Protein AF-A0A2M9P915-F1 (afdb_monomer_lite)

Secondary structure (DSSP, 8-state):
-PPPHHHHHHHHHHHHT----SEEEEEEESSS-EEEEEEE-TTS-EE-TTS--BTTEEEEE--S-EEP-TTSSPPPEE-BTTBSS--SS-EEEEEE-TT-SPSEEEEEEEEEEE-BTTBTT--EEEEEEEEETTEEEEEEEEE-TT-EEEEEEEEE-

Sequence (157 aa):
VEPDPQTDLDRAREQAGGQTGDVTVTLLWNGFSDLDLTVVCPDGSRLVAWEPPRCGGEIDDDANRCTSRSGGTGAQACNAYGGTQPLANPVENAFFVNDGAQRGAYKVQVRHYAGARRDPAAAVPFALQVRQGGESRVQRGSLANGETVTVTEFTIE

Foldseek 3Di:
DPDDPVVVQVVQCVLLVHDAALKKKKKKWFDLFFKWKWKQAQVRDIAGQVDPDDQQKHWPDGFNPWDDPPPDPDDIAIDDRVGGGHDRIGMIMMYGYDLSGHFFKMWMKMFRAFADPVCGFDKIKMKMWMDHPNDIDIFIDIDTHGDMDGGDMDGDD

pLDDT: mean 89.57, std 12.71, range [39.84, 98.75]

Structure (mmCIF, N/CA/C/O backbone):
data_AF-A0A2M9P915-F1
#
_entry.id   AF-A0A2M9P915-F1
#
loop_
_atom_site.group_PDB
_atom_site.id
_atom_site.type_symbol
_atom_site.label_atom_id
_atom_site.label_alt_id
_atom_site.label_comp_id
_atom_site.label_asym_id
_atom_site.label_entity_id
_atom_site.label_seq_id
_atom_site.pdbx_PDB_ins_code
_atom_site.Cartn_x
_atom_site.Cartn_y
_atom_site.Cartn_z
_atom_site.occupancy
_atom_site.B_iso_or_equiv
_atom_site.auth_seq_id
_atom_site.auth_comp_id
_atom_site.auth_asym_id
_atom_site.auth_atom_id
_atom_site.pdbx_PDB_model_num
ATOM 1 N N . VAL A 1 1 ? 20.463 -15.754 12.709 1.00 44.19 1 VAL A N 1
ATOM 2 C CA . VAL A 1 1 ? 19.071 -15.386 13.035 1.00 44.19 1 VAL A CA 1
ATOM 3 C C . VAL A 1 1 ? 18.561 -14.661 11.815 1.00 44.19 1 VAL A C 1
ATOM 5 O O . VAL A 1 1 ? 19.174 -13.663 11.452 1.00 44.19 1 VAL A O 1
ATOM 8 N N . GLU A 1 2 ? 17.595 -15.232 11.099 1.00 47.28 2 GLU A N 1
ATOM 9 C CA . GLU A 1 2 ? 16.931 -14.478 10.031 1.00 47.28 2 GLU A CA 1
ATOM 10 C C . GLU A 1 2 ? 16.240 -13.269 10.678 1.00 47.28 2 GLU A C 1
ATOM 12 O O . GLU A 1 2 ? 15.718 -13.420 11.788 1.00 47.28 2 GLU A O 1
ATOM 17 N N . PRO A 1 3 ? 16.324 -12.068 10.084 1.00 51.78 3 PRO A N 1
ATOM 18 C CA . PRO A 1 3 ? 15.681 -10.891 10.654 1.00 51.78 3 PRO A CA 1
ATOM 19 C C . PRO A 1 3 ? 14.178 -11.140 10.811 1.00 51.78 3 PRO A C 1
ATOM 21 O O . PRO A 1 3 ? 13.565 -11.828 9.993 1.00 51.78 3 PRO A O 1
ATOM 24 N N . ASP A 1 4 ? 13.593 -10.612 11.887 1.00 62.75 4 ASP A N 1
ATOM 25 C CA . ASP A 1 4 ? 12.156 -10.717 12.112 1.00 62.75 4 ASP A CA 1
ATOM 26 C C . ASP A 1 4 ? 11.423 -9.932 11.003 1.00 62.75 4 ASP A C 1
ATOM 28 O O . ASP A 1 4 ? 11.651 -8.726 10.849 1.00 62.75 4 ASP A O 1
ATOM 32 N N . PRO A 1 5 ? 10.531 -10.583 10.235 1.00 61.78 5 PRO A N 1
ATOM 33 C CA . PRO A 1 5 ? 9.714 -9.940 9.210 1.00 61.78 5 PRO A CA 1
ATOM 34 C C . PRO A 1 5 ? 9.016 -8.649 9.649 1.00 61.78 5 PRO A C 1
ATOM 36 O O . PRO A 1 5 ? 8.835 -7.748 8.832 1.00 61.78 5 PRO A O 1
ATOM 39 N N . GLN A 1 6 ? 8.608 -8.556 10.920 1.00 65.12 6 GLN A N 1
ATOM 40 C CA . GLN A 1 6 ? 7.970 -7.357 11.464 1.00 65.12 6 GLN A CA 1
ATOM 41 C C . GLN A 1 6 ? 8.956 -6.188 11.547 1.00 65.12 6 GLN A C 1
ATOM 43 O O . GLN A 1 6 ? 8.633 -5.085 11.107 1.00 65.12 6 GLN A O 1
ATOM 48 N N . THR A 1 7 ? 10.180 -6.440 12.024 1.00 71.44 7 THR A N 1
ATOM 49 C CA . THR A 1 7 ? 11.236 -5.415 12.081 1.00 71.44 7 THR A CA 1
ATOM 50 C C . THR A 1 7 ? 11.694 -4.927 10.710 1.00 71.44 7 THR A C 1
ATOM 52 O O . THR A 1 7 ? 12.211 -3.816 10.607 1.00 71.44 7 THR A O 1
ATOM 55 N N . ASP A 1 8 ? 11.514 -5.710 9.647 1.00 84.62 8 ASP A N 1
ATOM 56 C CA . ASP A 1 8 ? 11.836 -5.261 8.290 1.00 84.62 8 ASP A CA 1
ATOM 57 C C . ASP A 1 8 ? 10.763 -4.322 7.728 1.00 84.62 8 ASP A C 1
ATOM 59 O O . ASP A 1 8 ? 11.109 -3.286 7.166 1.00 84.62 8 ASP A O 1
ATOM 63 N N . LEU A 1 9 ? 9.481 -4.624 7.953 1.00 94.31 9 LEU A N 1
ATOM 64 C CA . LEU A 1 9 ? 8.358 -3.766 7.555 1.00 94.31 9 LEU A CA 1
ATOM 65 C C . LEU A 1 9 ? 8.385 -2.406 8.262 1.00 94.31 9 LEU A C 1
ATOM 67 O O . LEU A 1 9 ? 8.300 -1.372 7.602 1.00 94.31 9 LEU A O 1
ATOM 71 N N . ASP A 1 10 ? 8.556 -2.394 9.587 1.00 94.12 10 ASP A N 1
ATOM 72 C CA . ASP A 1 10 ? 8.581 -1.144 10.356 1.00 94.12 10 ASP A CA 1
ATOM 73 C C . ASP A 1 10 ? 9.759 -0.250 9.957 1.00 94.12 10 ASP A C 1
ATOM 75 O O . ASP A 1 10 ? 9.585 0.940 9.699 1.00 94.12 10 ASP A O 1
ATOM 79 N N . ARG A 1 11 ? 10.950 -0.840 9.828 1.00 93.50 11 ARG A N 1
ATOM 80 C CA . ARG A 1 11 ? 12.158 -0.125 9.415 1.00 93.50 11 ARG A CA 1
ATOM 81 C C . ARG A 1 11 ? 12.053 0.410 7.990 1.00 93.50 11 ARG A C 1
ATOM 83 O O . ARG A 1 11 ? 12.505 1.521 7.732 1.00 93.50 11 ARG A O 1
ATOM 90 N N . ALA A 1 12 ? 11.508 -0.378 7.062 1.00 93.81 12 ALA A N 1
ATOM 91 C CA . ALA A 1 12 ? 11.358 0.043 5.674 1.00 93.81 12 ALA A CA 1
ATOM 92 C C . ALA A 1 12 ? 10.373 1.216 5.560 1.00 93.81 12 ALA A C 1
ATOM 94 O O . ALA A 1 12 ? 10.690 2.198 4.893 1.00 93.81 12 ALA A O 1
ATOM 95 N N . ARG A 1 13 ? 9.246 1.174 6.287 1.00 96.62 13 ARG A N 1
ATOM 96 C CA . ARG A 1 13 ? 8.318 2.312 6.398 1.00 96.62 13 ARG A CA 1
ATOM 97 C C . ARG A 1 13 ? 9.004 3.550 6.980 1.00 96.62 13 ARG A C 1
ATOM 99 O O . ARG A 1 13 ? 8.887 4.634 6.427 1.00 96.62 13 ARG A O 1
ATOM 106 N N . GLU A 1 14 ? 9.755 3.406 8.070 1.00 95.38 14 GLU A N 1
ATOM 107 C CA . GLU A 1 14 ? 10.473 4.537 8.678 1.00 95.38 14 GLU A CA 1
ATOM 108 C C . GLU A 1 14 ? 11.503 5.161 7.723 1.00 95.38 14 GLU A C 1
ATOM 110 O O . GLU A 1 14 ? 11.649 6.380 7.685 1.00 95.38 14 GLU A O 1
ATOM 115 N N . GLN A 1 15 ? 12.196 4.345 6.923 1.00 92.62 15 GLN A N 1
ATOM 116 C CA . GLN A 1 15 ? 13.122 4.823 5.889 1.00 92.62 15 GLN A CA 1
ATOM 117 C C . GLN A 1 15 ? 12.407 5.517 4.726 1.00 92.62 15 GLN A C 1
ATOM 119 O O . GLN A 1 15 ? 12.973 6.441 4.141 1.00 92.62 15 GLN A O 1
ATOM 124 N N . ALA A 1 16 ? 11.191 5.073 4.402 1.00 92.75 16 ALA A N 1
ATOM 125 C CA . ALA A 1 16 ? 10.316 5.711 3.425 1.00 92.75 16 ALA A CA 1
ATOM 126 C C . ALA A 1 16 ? 9.793 7.075 3.909 1.00 92.75 16 ALA A C 1
ATOM 128 O O . ALA A 1 16 ? 9.596 7.984 3.107 1.00 92.75 16 ALA A O 1
ATOM 129 N N . GLY A 1 17 ? 9.670 7.242 5.230 1.00 95.06 17 GLY A N 1
ATOM 130 C CA . GLY A 1 17 ? 9.037 8.401 5.858 1.00 95.06 17 GLY A CA 1
ATOM 131 C C . GLY A 1 17 ? 7.550 8.193 6.157 1.00 95.06 17 GLY A C 1
ATOM 132 O O . GLY A 1 17 ? 6.887 9.151 6.552 1.00 95.06 17 GLY A O 1
ATOM 133 N N . GLY A 1 18 ? 7.050 6.963 6.011 1.00 95.94 18 GLY A N 1
ATOM 134 C CA . GLY A 1 18 ? 5.642 6.625 6.176 1.00 95.94 18 GLY A CA 1
ATOM 135 C C . GLY A 1 18 ? 5.133 6.830 7.594 1.00 95.94 18 GLY A C 1
ATOM 136 O O . GLY A 1 18 ? 5.762 6.437 8.586 1.00 95.94 18 GLY A O 1
ATOM 137 N N . GLN A 1 19 ? 3.959 7.441 7.688 1.00 96.25 19 GLN A N 1
ATOM 138 C CA . GLN A 1 19 ? 3.302 7.754 8.942 1.00 96.25 19 GLN A CA 1
ATOM 139 C C . GLN A 1 19 ? 2.654 6.520 9.566 1.00 96.25 19 GLN A C 1
ATOM 141 O O . GLN A 1 19 ? 2.471 5.462 8.959 1.00 96.25 19 GLN A O 1
ATOM 146 N N . THR A 1 20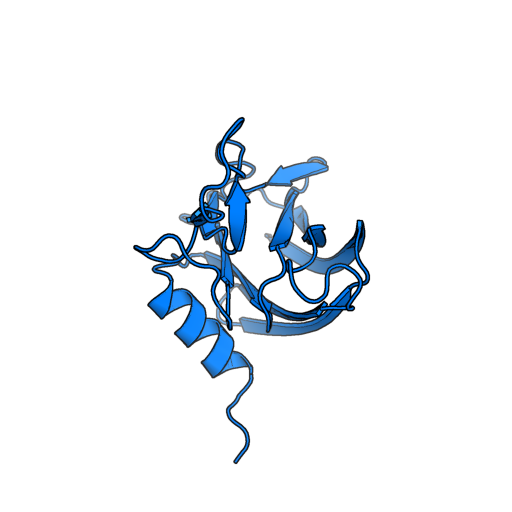 ? 2.305 6.672 10.839 1.00 95.50 20 THR A N 1
ATOM 147 C CA . THR A 1 20 ? 1.591 5.660 11.615 1.00 95.50 20 THR A CA 1
ATOM 148 C C . THR A 1 20 ? 0.386 6.296 12.288 1.00 95.50 20 THR A C 1
ATOM 150 O O . THR A 1 20 ? 0.362 7.503 12.532 1.00 95.50 20 THR A O 1
ATOM 153 N N . GLY A 1 21 ? -0.610 5.475 12.597 1.00 94.12 21 GLY A N 1
ATOM 154 C CA . GLY A 1 21 ? -1.815 5.886 13.308 1.00 94.12 21 GLY A CA 1
ATOM 155 C C . GLY A 1 21 ? -2.455 4.726 14.067 1.00 94.12 21 GLY A C 1
ATOM 156 O O . GLY A 1 21 ? -1.821 3.685 14.265 1.00 94.12 21 GLY A O 1
ATOM 157 N N . ASP A 1 22 ? -3.717 4.899 14.461 1.00 93.38 22 ASP A N 1
ATOM 158 C CA . ASP A 1 22 ? -4.510 3.895 15.187 1.00 93.38 22 ASP A CA 1
ATOM 159 C C . ASP A 1 22 ? -4.610 2.584 14.395 1.00 93.38 22 ASP A C 1
ATOM 161 O O . ASP A 1 22 ? -4.558 1.488 14.965 1.00 93.38 22 ASP A O 1
ATOM 165 N N . VAL A 1 23 ? -4.685 2.720 13.065 1.00 96.06 23 VAL A N 1
ATOM 166 C CA . VAL A 1 23 ? -4.461 1.645 12.100 1.00 96.06 23 VAL A CA 1
ATOM 167 C C . VAL A 1 23 ? -3.361 2.058 11.129 1.00 96.06 23 VAL A C 1
ATOM 169 O O . VAL A 1 23 ? -3.367 3.170 10.604 1.00 96.06 23 VAL A O 1
ATOM 172 N N . THR A 1 24 ? -2.418 1.153 10.876 1.00 97.62 24 THR A N 1
ATOM 173 C CA . THR A 1 24 ? -1.376 1.314 9.849 1.00 97.62 24 THR A CA 1
ATOM 174 C C . THR A 1 24 ? -1.303 0.051 9.001 1.00 97.62 24 THR A C 1
ATOM 176 O O . THR A 1 24 ? -1.279 -1.055 9.544 1.00 97.62 24 THR A O 1
ATOM 179 N N . VAL A 1 25 ? -1.267 0.205 7.681 1.00 98.31 25 VAL A N 1
ATOM 180 C CA . VAL A 1 25 ? -1.122 -0.878 6.708 1.00 98.31 25 VAL A CA 1
ATOM 181 C C . VAL A 1 25 ? 0.139 -0.624 5.897 1.00 98.31 25 VAL A C 1
ATOM 183 O O . VAL A 1 25 ? 0.217 0.365 5.182 1.00 98.31 25 VAL A O 1
ATOM 186 N N . THR A 1 26 ? 1.115 -1.520 5.988 1.00 98.50 26 THR A N 1
ATOM 187 C CA . THR A 1 26 ? 2.400 -1.383 5.293 1.00 98.50 26 THR A CA 1
ATOM 188 C C . THR A 1 26 ? 2.606 -2.576 4.368 1.00 98.50 26 THR A C 1
ATOM 190 O O . THR A 1 26 ? 2.595 -3.725 4.814 1.00 98.50 26 THR A O 1
ATOM 193 N N . LEU A 1 27 ? 2.802 -2.312 3.081 1.00 98.44 27 LEU A N 1
ATOM 194 C CA . LEU A 1 27 ? 3.184 -3.283 2.061 1.00 98.44 27 LEU A CA 1
ATOM 195 C C . LEU A 1 27 ? 4.686 -3.157 1.796 1.00 98.44 27 LEU A C 1
ATOM 197 O O . LEU A 1 27 ? 5.172 -2.059 1.581 1.00 98.44 27 LEU A O 1
ATOM 201 N N . LEU A 1 28 ? 5.409 -4.274 1.772 1.00 97.62 28 LEU A N 1
ATOM 202 C CA . LEU A 1 28 ? 6.826 -4.356 1.413 1.00 97.62 28 LEU A CA 1
ATOM 203 C C . LEU A 1 28 ? 7.020 -5.481 0.402 1.00 97.62 28 LEU A C 1
ATOM 205 O O . LEU A 1 28 ? 6.527 -6.596 0.600 1.00 97.62 28 LEU A O 1
ATOM 209 N N . TRP A 1 29 ? 7.782 -5.228 -0.654 1.00 96.06 29 TRP A N 1
ATOM 210 C CA . TRP A 1 29 ? 8.158 -6.259 -1.615 1.00 96.06 29 TRP A CA 1
ATOM 211 C C . TRP A 1 29 ? 9.617 -6.147 -2.023 1.00 96.06 29 TRP A C 1
ATOM 213 O O . TRP A 1 29 ? 10.293 -5.163 -1.737 1.00 96.06 29 TRP A O 1
ATOM 223 N N . ASN A 1 30 ? 10.097 -7.196 -2.685 1.00 90.25 30 ASN A N 1
ATOM 224 C CA . ASN A 1 30 ? 11.440 -7.233 -3.240 1.00 90.25 30 ASN A CA 1
ATOM 225 C C . ASN A 1 30 ? 11.371 -7.077 -4.757 1.00 90.25 30 ASN A C 1
ATOM 227 O O . ASN A 1 30 ? 10.592 -7.753 -5.432 1.00 90.25 30 ASN A O 1
ATOM 231 N N . GLY A 1 31 ? 12.255 -6.247 -5.298 1.00 88.31 31 GLY A N 1
ATOM 232 C CA . GLY A 1 31 ? 12.388 -6.015 -6.730 1.00 88.31 31 GLY A CA 1
ATOM 233 C C . GLY A 1 31 ? 11.811 -4.681 -7.190 1.00 88.31 31 GLY A C 1
ATOM 234 O O . GLY A 1 31 ? 11.312 -3.878 -6.413 1.00 88.31 31 GLY A O 1
ATOM 235 N N . PHE A 1 32 ? 11.929 -4.446 -8.494 1.00 91.56 32 PHE A N 1
ATOM 236 C CA . PHE A 1 32 ? 11.682 -3.142 -9.119 1.00 91.56 32 PHE A CA 1
ATOM 237 C C . PHE A 1 32 ? 10.313 -3.037 -9.800 1.00 91.56 32 PHE A C 1
ATOM 239 O O . PHE A 1 32 ? 10.107 -2.137 -10.614 1.00 91.56 32 PHE A O 1
ATOM 246 N N . SER A 1 33 ? 9.432 -4.010 -9.560 1.00 93.00 33 SER A N 1
ATOM 247 C CA . SER A 1 33 ? 8.047 -3.943 -10.019 1.00 93.00 33 SER A CA 1
ATOM 248 C C . SER A 1 33 ? 7.269 -2.926 -9.190 1.00 93.00 33 SER A C 1
ATOM 250 O O . SER A 1 33 ? 7.672 -2.583 -8.076 1.00 93.00 33 SER A O 1
ATOM 252 N N . ASP A 1 34 ? 6.163 -2.482 -9.760 1.00 94.94 34 ASP A N 1
ATOM 253 C CA . ASP A 1 34 ? 5.191 -1.559 -9.195 1.00 94.94 34 ASP A CA 1
ATOM 254 C C . ASP A 1 34 ? 4.023 -2.376 -8.620 1.00 94.94 34 ASP A C 1
ATOM 256 O O . ASP A 1 34 ? 3.311 -3.060 -9.376 1.00 94.94 34 ASP A O 1
ATOM 260 N N . LEU A 1 35 ? 3.900 -2.398 -7.290 1.00 97.38 35 LEU A N 1
ATOM 261 C CA . LEU A 1 35 ? 2.779 -3.020 -6.589 1.00 97.38 35 LEU A CA 1
ATOM 262 C C . LEU A 1 35 ? 1.935 -1.927 -5.937 1.00 97.38 35 LEU A C 1
ATOM 264 O O . LEU A 1 35 ? 2.469 -1.175 -5.136 1.00 97.38 35 LEU A O 1
ATOM 268 N N . ASP A 1 36 ? 0.626 -1.939 -6.190 1.00 97.75 36 ASP A N 1
ATOM 269 C CA . ASP A 1 36 ? -0.312 -1.008 -5.561 1.00 97.75 36 ASP A CA 1
ATOM 270 C C . ASP A 1 36 ? -0.960 -1.645 -4.324 1.00 97.75 36 ASP A C 1
ATOM 272 O O . ASP A 1 36 ? -1.475 -2.774 -4.369 1.00 97.75 36 ASP A O 1
ATOM 276 N N . LEU A 1 37 ? -1.062 -0.867 -3.257 1.00 98.56 37 LEU A N 1
ATOM 277 C CA . LEU A 1 37 ? -1.922 -1.069 -2.108 1.00 98.56 37 LEU A CA 1
ATOM 278 C C . LEU A 1 37 ? -3.288 -0.431 -2.381 1.00 98.56 37 LEU A C 1
ATOM 280 O O . LEU A 1 37 ? -3.426 0.707 -2.826 1.00 98.56 37 LEU A O 1
ATOM 284 N N . THR A 1 38 ? -4.355 -1.162 -2.077 1.00 98.62 38 THR A N 1
ATOM 285 C CA . THR A 1 38 ? -5.694 -0.578 -1.972 1.00 98.62 38 THR A CA 1
ATOM 286 C C . THR A 1 38 ? -6.340 -1.006 -0.671 1.00 98.62 38 THR A C 1
ATOM 288 O O . THR A 1 38 ? -6.410 -2.198 -0.372 1.00 98.62 38 THR A O 1
ATOM 291 N N . VAL A 1 39 ? -6.905 -0.049 0.059 1.00 98.50 39 VAL A N 1
ATOM 292 C CA . VAL A 1 39 ? -7.794 -0.340 1.185 1.00 98.50 39 VAL A CA 1
ATOM 293 C C . VAL A 1 39 ? -9.235 -0.075 0.750 1.00 98.50 39 VAL A C 1
ATOM 295 O O . VAL A 1 39 ? -9.602 1.042 0.401 1.00 98.50 39 VAL A O 1
ATOM 298 N N . VAL A 1 40 ? -10.064 -1.116 0.727 1.00 98.62 40 VAL A N 1
ATOM 299 C CA . VAL A 1 40 ? -11.506 -1.002 0.483 1.00 98.62 40 VAL A CA 1
ATOM 300 C C . VAL A 1 40 ? -12.178 -0.638 1.802 1.00 98.62 40 VAL A C 1
ATOM 302 O O . VAL A 1 40 ? -12.094 -1.401 2.766 1.00 98.62 40 VAL A O 1
ATOM 305 N N . CYS A 1 41 ? -12.814 0.529 1.828 1.00 98.06 41 CYS A N 1
ATOM 306 C CA . CYS A 1 41 ? -13.523 1.088 2.971 1.00 98.06 41 CYS A CA 1
ATOM 307 C C . CYS A 1 41 ? -14.835 0.322 3.259 1.00 98.06 41 CYS A C 1
ATOM 309 O O . CYS A 1 41 ? -15.350 -0.369 2.372 1.00 98.06 41 CYS A O 1
ATOM 311 N N . PRO A 1 42 ? -15.445 0.492 4.450 1.00 98.00 42 PRO A N 1
ATOM 312 C CA . PRO A 1 42 ? -16.690 -0.193 4.804 1.00 98.00 42 PRO A CA 1
ATOM 313 C C . PRO A 1 42 ? -17.887 0.155 3.909 1.00 98.00 42 PRO A C 1
ATOM 315 O O . PRO A 1 42 ? -18.798 -0.656 3.755 1.00 98.00 42 PRO A O 1
ATOM 318 N N . ASP A 1 43 ? -17.892 1.342 3.296 1.00 97.31 43 ASP A N 1
ATOM 319 C CA . ASP A 1 43 ? -18.910 1.762 2.322 1.00 97.31 43 ASP A CA 1
ATOM 320 C C . ASP A 1 43 ? -18.652 1.245 0.890 1.00 97.31 43 ASP A C 1
ATOM 322 O O . ASP A 1 43 ? -19.438 1.514 -0.019 1.00 97.31 43 ASP A O 1
ATOM 326 N N . GLY A 1 44 ? -17.563 0.499 0.677 1.00 97.56 44 GLY A N 1
ATOM 327 C CA . GLY A 1 44 ? -17.139 -0.022 -0.622 1.00 97.56 44 GLY A CA 1
ATOM 328 C C . GLY A 1 44 ? -16.291 0.942 -1.456 1.00 97.56 44 GLY A C 1
ATOM 329 O O . GLY A 1 44 ? -15.813 0.547 -2.524 1.00 97.56 44 GLY A O 1
ATOM 330 N N . SER A 1 45 ? -16.067 2.177 -0.994 1.00 97.69 45 SER A N 1
ATOM 331 C CA . SER A 1 45 ? -15.106 3.088 -1.621 1.00 97.69 45 SER A CA 1
ATOM 332 C C . SER A 1 45 ? -13.669 2.571 -1.466 1.00 97.69 45 SER A C 1
ATOM 334 O O . SER A 1 45 ? -13.391 1.661 -0.682 1.00 97.69 45 SER A O 1
ATOM 336 N N . ARG A 1 46 ? -12.741 3.096 -2.273 1.00 98.00 46 ARG A N 1
ATOM 337 C CA . ARG A 1 46 ? -11.350 2.625 -2.330 1.00 98.00 46 ARG A CA 1
ATOM 338 C C . ARG A 1 46 ? -10.411 3.757 -1.935 1.00 98.00 46 ARG A C 1
ATOM 340 O O . ARG A 1 46 ? -10.439 4.816 -2.553 1.00 98.00 46 ARG A O 1
ATOM 347 N N . LEU A 1 47 ? -9.572 3.507 -0.939 1.00 98.06 47 LEU A N 1
ATOM 348 C CA . LEU A 1 47 ? -8.404 4.314 -0.621 1.00 98.06 47 LEU A CA 1
ATOM 349 C C . LEU A 1 47 ? -7.225 3.821 -1.473 1.00 98.06 47 LEU A C 1
ATOM 351 O O . LEU A 1 47 ? -6.828 2.658 -1.363 1.00 98.06 47 LEU A O 1
ATOM 355 N N . VAL A 1 48 ? -6.719 4.701 -2.338 1.00 97.25 48 VAL A N 1
ATOM 356 C CA . VAL A 1 48 ? -5.626 4.479 -3.304 1.00 97.25 48 VAL A CA 1
ATOM 357 C C . VAL A 1 48 ? -4.724 5.718 -3.348 1.00 97.25 48 VAL A C 1
ATOM 359 O O . VAL A 1 48 ? -5.209 6.823 -3.115 1.00 97.25 48 VAL A O 1
ATOM 362 N N . ALA A 1 49 ? -3.440 5.556 -3.679 1.00 94.25 49 ALA A N 1
ATOM 363 C CA . ALA A 1 49 ? -2.429 6.621 -3.587 1.00 94.25 49 ALA A CA 1
ATOM 364 C C . ALA A 1 49 ? -2.687 7.852 -4.481 1.00 94.25 49 ALA A C 1
ATOM 366 O O . ALA A 1 49 ? -2.299 8.971 -4.156 1.00 94.25 49 ALA A O 1
ATOM 367 N N . TRP A 1 50 ? -3.333 7.665 -5.635 1.00 89.94 50 TRP A N 1
ATOM 368 C CA . TRP A 1 50 ? -3.564 8.737 -6.616 1.00 89.94 50 TRP A CA 1
ATOM 369 C C . TRP A 1 50 ? -4.883 9.500 -6.417 1.00 89.94 50 TRP A C 1
ATOM 371 O O . TRP A 1 50 ? -5.207 10.374 -7.226 1.00 89.94 50 TRP A O 1
ATOM 381 N N . GLU A 1 51 ? -5.657 9.177 -5.379 1.00 95.19 51 GLU A N 1
ATOM 382 C CA . GLU A 1 51 ? -6.884 9.889 -5.013 1.00 95.19 51 GLU A CA 1
ATOM 383 C C . GLU A 1 51 ? -6.743 10.590 -3.652 1.00 95.19 51 GLU A C 1
ATOM 385 O O . GLU A 1 51 ? -5.923 10.187 -2.832 1.00 95.19 51 GLU A O 1
ATOM 390 N N . PRO A 1 52 ? -7.543 11.640 -3.372 1.00 95.62 52 PRO A N 1
ATOM 391 C CA . PRO A 1 52 ? -7.566 12.253 -2.046 1.00 95.62 52 PRO A CA 1
ATOM 392 C C . PRO A 1 52 ? -7.969 11.252 -0.948 1.00 95.62 52 PRO A C 1
ATOM 394 O O . PRO A 1 52 ? -8.711 10.314 -1.255 1.00 95.62 52 PRO A O 1
ATOM 397 N N . PRO A 1 53 ? -7.614 11.514 0.328 1.00 95.69 53 PRO A N 1
ATOM 398 C CA . PRO A 1 53 ? -7.984 10.682 1.474 1.00 95.69 53 PRO A CA 1
ATOM 399 C C . PRO A 1 53 ? -9.456 10.236 1.497 1.00 95.69 53 PRO A C 1
ATOM 401 O O . PRO A 1 53 ? -10.372 10.941 1.037 1.00 95.69 53 PRO A O 1
ATOM 404 N N . ARG A 1 54 ? -9.693 9.042 2.048 1.00 95.62 54 ARG A N 1
ATOM 405 C CA . ARG A 1 54 ? -11.002 8.366 2.099 1.00 95.62 54 ARG A CA 1
ATOM 406 C C . ARG A 1 54 ? -11.163 7.610 3.405 1.00 95.62 54 ARG A C 1
ATOM 408 O O . ARG A 1 54 ? -10.185 7.138 3.964 1.00 95.62 54 ARG A O 1
ATOM 415 N N . CYS A 1 55 ? -12.406 7.498 3.877 1.00 95.38 55 CYS A N 1
ATOM 416 C CA . CYS A 1 55 ? -12.782 6.736 5.075 1.00 95.38 55 CYS A CA 1
ATOM 417 C C . CYS A 1 55 ? -11.870 6.952 6.304 1.00 95.38 55 CYS A C 1
ATOM 419 O O . CYS A 1 55 ? -11.671 6.031 7.097 1.00 95.38 55 CYS A O 1
ATOM 421 N N . GLY A 1 56 ? -11.337 8.175 6.447 1.00 94.88 56 GLY A N 1
ATOM 422 C CA . GLY A 1 56 ? -10.447 8.591 7.535 1.00 94.88 56 GLY A CA 1
ATOM 423 C C . GLY A 1 56 ? -8.977 8.191 7.387 1.00 94.88 56 GLY A C 1
ATOM 424 O O . GLY A 1 56 ? -8.218 8.389 8.332 1.00 94.88 56 GLY A O 1
ATOM 425 N N . GLY A 1 57 ? -8.584 7.625 6.245 1.00 96.12 57 GLY A N 1
ATOM 426 C CA . GLY A 1 57 ? -7.214 7.213 5.961 1.00 96.12 57 GLY A CA 1
ATOM 427 C C . GLY A 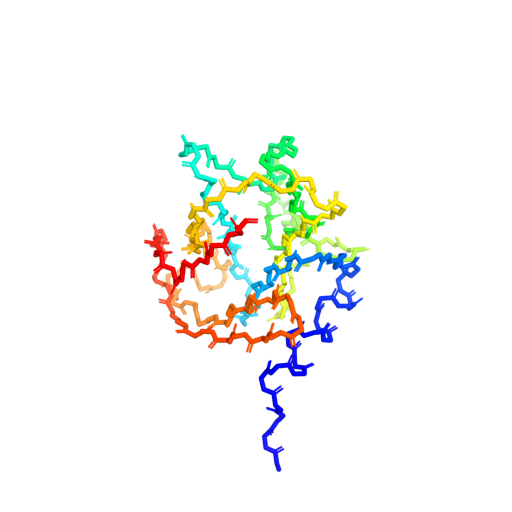1 57 ? -6.626 7.848 4.710 1.00 96.12 57 GLY A C 1
ATOM 428 O O . GLY A 1 57 ? -7.332 8.393 3.854 1.00 96.12 57 GLY A O 1
ATOM 429 N N . GLU A 1 58 ? -5.310 7.735 4.618 1.00 97.06 58 GLU A N 1
ATOM 430 C CA . GLU A 1 58 ? -4.468 8.242 3.539 1.00 97.06 58 GLU A CA 1
ATOM 431 C C . GLU A 1 58 ? -3.410 7.190 3.185 1.00 97.06 58 GLU A C 1
ATOM 433 O O . GLU A 1 58 ? -2.977 6.445 4.065 1.00 97.06 58 GLU A O 1
ATOM 438 N N . ILE A 1 59 ? -3.024 7.117 1.907 1.00 97.38 59 ILE A N 1
ATOM 439 C CA . ILE A 1 59 ? -1.799 6.434 1.474 1.00 97.38 59 ILE A CA 1
ATOM 440 C C . ILE A 1 59 ? -0.740 7.510 1.265 1.00 97.38 59 ILE A C 1
ATOM 442 O O . ILE A 1 59 ? -0.924 8.380 0.414 1.00 97.38 59 ILE A O 1
ATOM 446 N N . ASP A 1 60 ? 0.325 7.473 2.061 1.00 95.25 60 ASP A N 1
ATOM 447 C CA . ASP A 1 60 ? 1.385 8.487 2.071 1.00 95.25 60 ASP A CA 1
ATOM 448 C C . ASP A 1 60 ? 2.695 8.020 1.433 1.00 95.25 60 ASP A C 1
ATOM 450 O O . ASP A 1 60 ? 3.515 8.853 1.049 1.00 95.25 60 ASP A O 1
ATOM 454 N N . ASP A 1 61 ? 2.840 6.711 1.228 1.00 95.25 61 ASP A N 1
ATOM 455 C CA . ASP A 1 61 ? 3.891 6.126 0.408 1.00 95.25 61 ASP A CA 1
ATOM 456 C C . ASP A 1 61 ? 3.287 5.248 -0.688 1.00 95.25 61 ASP A C 1
ATOM 458 O O . ASP A 1 61 ? 2.535 4.314 -0.417 1.00 95.25 61 ASP A O 1
ATOM 462 N N . ASP A 1 62 ? 3.683 5.545 -1.918 1.00 94.12 62 ASP A N 1
ATOM 463 C CA . ASP A 1 62 ? 3.547 4.737 -3.130 1.00 94.12 62 ASP A CA 1
ATOM 464 C C . ASP A 1 62 ? 4.965 4.729 -3.708 1.00 94.12 62 ASP A C 1
ATOM 466 O O . ASP A 1 62 ? 5.585 5.791 -3.844 1.00 94.12 62 ASP A O 1
ATOM 470 N N . ALA A 1 63 ? 5.533 3.553 -3.947 1.00 94.44 63 ALA A N 1
ATOM 471 C CA . ALA A 1 63 ? 6.911 3.407 -4.392 1.00 94.44 63 ALA A CA 1
ATOM 472 C C . ALA A 1 63 ? 6.978 2.570 -5.662 1.00 94.44 63 ALA A C 1
ATOM 474 O O . ALA A 1 63 ? 6.261 1.593 -5.822 1.00 94.44 63 ALA A O 1
ATOM 475 N N . ASN A 1 64 ? 7.930 2.904 -6.535 1.00 93.19 64 ASN A N 1
ATOM 476 C CA . ASN A 1 64 ? 8.110 2.285 -7.851 1.00 93.19 64 ASN A CA 1
ATOM 477 C C . ASN A 1 64 ? 6.993 2.531 -8.875 1.00 93.19 64 ASN A C 1
ATOM 479 O O . ASN A 1 64 ? 7.123 2.047 -10.004 1.00 93.19 64 ASN A O 1
ATOM 483 N N . ARG A 1 65 ? 6.014 3.392 -8.594 1.00 90.75 65 ARG A N 1
ATOM 484 C CA . ARG A 1 65 ? 5.211 4.039 -9.629 1.00 90.75 65 ARG A CA 1
ATOM 485 C C . ARG A 1 65 ? 6.073 4.882 -10.551 1.00 90.75 65 ARG A C 1
ATOM 487 O O . ARG A 1 65 ? 6.503 6.015 -10.300 1.00 90.75 65 ARG A O 1
ATOM 494 N N . CYS A 1 66 ? 6.317 4.292 -11.704 1.00 85.50 66 CYS A N 1
ATOM 495 C CA . CYS A 1 66 ? 7.214 4.824 -12.697 1.00 85.50 66 CYS A CA 1
ATOM 496 C C . CYS A 1 66 ? 6.456 5.487 -13.846 1.00 85.50 66 CYS A C 1
ATOM 498 O O . CYS A 1 66 ? 5.614 4.877 -14.500 1.00 85.50 66 CYS A O 1
ATOM 500 N N . THR A 1 67 ? 6.842 6.713 -14.190 1.00 74.81 67 THR A N 1
ATOM 501 C CA . THR A 1 67 ? 6.386 7.364 -15.419 1.00 74.81 67 THR A CA 1
ATOM 502 C C . THR A 1 67 ? 7.475 7.270 -16.484 1.00 74.81 67 THR A C 1
ATOM 504 O O . THR A 1 67 ? 8.650 7.593 -16.270 1.00 74.81 67 THR A O 1
ATOM 507 N N . SER A 1 68 ? 7.109 6.812 -17.679 1.00 65.00 68 SER A N 1
ATOM 508 C CA . SER A 1 68 ? 7.905 7.104 -18.868 1.00 65.00 68 SER A CA 1
ATOM 509 C C . SER A 1 68 ? 7.738 8.589 -19.181 1.00 65.00 68 SER A C 1
ATOM 511 O O . SER A 1 68 ? 6.604 9.039 -19.338 1.00 65.00 68 SER A O 1
ATOM 513 N N . ARG A 1 69 ? 8.831 9.360 -19.310 1.00 54.25 69 ARG A N 1
ATOM 514 C CA . ARG A 1 69 ? 8.739 10.691 -19.935 1.00 54.25 69 ARG A CA 1
ATOM 515 C C . ARG A 1 69 ? 8.096 10.500 -21.307 1.00 54.25 69 ARG A C 1
ATOM 517 O O . ARG A 1 69 ? 8.696 9.863 -22.172 1.00 54.25 69 ARG A O 1
ATOM 524 N N . SER A 1 70 ? 6.886 11.018 -21.497 1.00 39.84 70 SER A N 1
ATOM 525 C CA . SER A 1 70 ? 6.208 10.980 -22.789 1.00 39.84 70 SER A CA 1
ATOM 526 C C . SER A 1 70 ? 7.129 11.583 -23.855 1.00 39.84 70 SER A C 1
ATOM 528 O O . SER A 1 70 ? 7.451 12.767 -23.797 1.00 39.84 70 SER A O 1
ATOM 530 N N . GLY A 1 71 ? 7.587 10.756 -24.802 1.00 47.41 71 GLY A N 1
ATOM 531 C CA . GLY A 1 71 ? 8.269 11.201 -26.022 1.00 47.41 71 GLY A CA 1
ATOM 532 C C . GLY A 1 71 ? 9.805 11.260 -26.031 1.00 47.41 71 GLY A C 1
ATOM 533 O O . GLY A 1 71 ? 10.345 11.851 -26.961 1.00 47.41 71 GLY A O 1
ATOM 534 N N . GLY A 1 72 ? 10.537 10.667 -25.079 1.00 48.59 72 GLY A N 1
ATOM 535 C CA . GLY A 1 72 ? 12.011 10.699 -25.105 1.00 48.59 72 GLY A CA 1
ATOM 536 C C . GLY A 1 72 ? 12.692 9.378 -24.746 1.00 48.59 72 GLY A C 1
ATOM 537 O O . GLY A 1 72 ? 12.209 8.632 -23.902 1.00 48.59 72 GLY A O 1
ATOM 538 N N . THR A 1 73 ? 13.879 9.138 -25.310 1.00 53.62 73 THR A N 1
ATOM 539 C CA . THR A 1 73 ? 14.824 8.046 -24.972 1.00 53.62 73 THR A CA 1
ATOM 540 C C . THR A 1 73 ? 15.410 8.143 -23.549 1.00 53.62 73 THR A C 1
ATOM 542 O O . THR A 1 73 ? 16.402 7.489 -23.230 1.00 53.62 73 THR A O 1
ATOM 545 N N . GLY A 1 74 ? 14.824 8.979 -22.687 1.00 55.81 74 GLY A N 1
ATOM 546 C CA . GLY A 1 74 ? 15.286 9.232 -21.328 1.00 55.81 74 GLY A CA 1
ATOM 547 C C . GLY A 1 74 ? 14.950 8.094 -20.364 1.00 55.81 74 GLY A C 1
ATOM 548 O O . GLY A 1 74 ? 13.980 7.358 -20.547 1.00 55.81 74 GLY A O 1
ATOM 549 N N . ALA A 1 75 ? 15.759 7.967 -19.311 1.00 62.22 75 ALA A N 1
ATOM 550 C CA . ALA A 1 75 ? 15.533 7.011 -18.232 1.00 62.22 75 ALA A CA 1
ATOM 551 C C . ALA A 1 75 ? 14.138 7.187 -17.599 1.00 62.22 75 ALA A C 1
ATOM 553 O O . ALA A 1 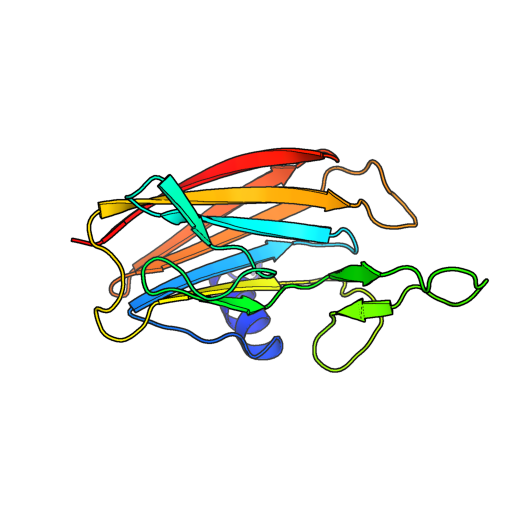75 ? 13.634 8.308 -17.476 1.00 62.22 75 ALA A O 1
ATOM 554 N N . GLN A 1 76 ? 13.531 6.064 -17.203 1.00 71.81 76 GLN A N 1
ATOM 555 C CA . GLN A 1 76 ? 12.299 6.026 -16.413 1.00 71.81 76 GLN A CA 1
ATOM 556 C C . GLN A 1 76 ? 12.495 6.816 -15.120 1.00 71.81 76 GLN A C 1
ATOM 558 O O . GLN A 1 76 ? 13.523 6.638 -14.469 1.00 71.81 76 GLN A O 1
ATOM 563 N N . ALA A 1 77 ? 11.531 7.663 -14.762 1.00 80.31 77 ALA A N 1
ATOM 564 C CA . ALA A 1 77 ? 11.509 8.306 -13.456 1.00 80.31 77 ALA A CA 1
ATOM 565 C C . ALA A 1 77 ? 10.460 7.603 -12.595 1.00 80.31 77 ALA A C 1
ATOM 567 O O . ALA A 1 77 ? 9.302 7.504 -12.999 1.00 80.31 77 ALA A O 1
ATOM 568 N N . CYS A 1 78 ? 10.880 7.108 -11.440 1.00 86.75 78 CYS A N 1
ATOM 569 C CA . CYS A 1 78 ? 10.029 6.434 -10.467 1.00 86.75 78 CYS A CA 1
ATOM 570 C C . CYS A 1 78 ? 9.981 7.251 -9.181 1.00 86.75 78 CYS A C 1
ATOM 572 O O . CYS A 1 78 ? 10.982 7.876 -8.829 1.00 86.75 78 CYS A O 1
ATOM 574 N N . ASN A 1 79 ? 8.849 7.258 -8.485 1.00 85.44 79 ASN A N 1
ATOM 575 C CA . ASN A 1 79 ? 8.829 7.682 -7.087 1.00 85.44 79 ASN A CA 1
ATOM 576 C C . ASN A 1 79 ? 9.679 6.710 -6.251 1.00 85.44 79 ASN A C 1
ATOM 578 O O . ASN A 1 79 ? 9.535 5.489 -6.309 1.00 85.44 79 ASN A O 1
ATOM 582 N N . ALA A 1 80 ? 10.646 7.272 -5.534 1.00 81.44 80 ALA A N 1
ATOM 583 C CA . ALA A 1 80 ? 11.605 6.511 -4.753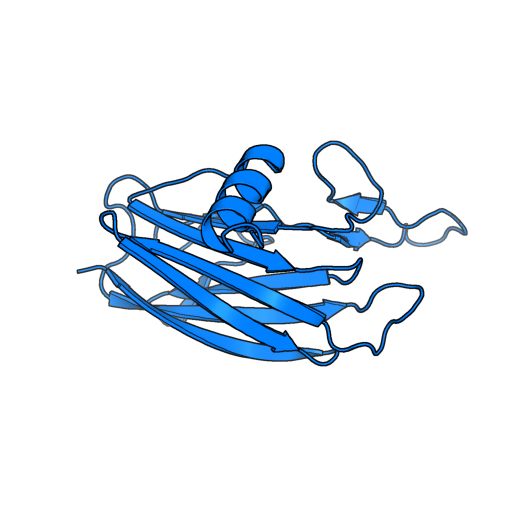 1.00 81.44 80 ALA A CA 1
ATOM 584 C C . ALA A 1 80 ? 12.239 7.425 -3.709 1.00 81.44 80 ALA A C 1
ATOM 586 O O . ALA A 1 80 ? 13.211 8.084 -4.039 1.00 81.44 80 ALA A O 1
ATOM 587 N N . TYR A 1 81 ? 11.667 7.521 -2.507 1.00 83.06 81 TYR A N 1
ATOM 588 C CA . TYR A 1 81 ? 12.146 8.267 -1.321 1.00 83.06 81 TYR A CA 1
ATOM 589 C C . TYR A 1 81 ? 13.289 9.281 -1.578 1.00 83.06 81 TYR A C 1
ATOM 591 O O . TYR A 1 81 ? 14.462 9.018 -1.317 1.00 83.06 81 TYR A O 1
ATOM 599 N N . GLY A 1 82 ? 12.960 10.449 -2.147 1.00 78.19 82 GLY A N 1
ATOM 600 C CA . GLY A 1 82 ? 13.935 11.520 -2.436 1.00 78.19 82 GLY A CA 1
ATOM 601 C C . GLY A 1 82 ? 14.786 11.348 -3.709 1.00 78.19 82 GLY A C 1
ATOM 602 O O . GLY A 1 82 ? 15.722 12.112 -3.942 1.00 78.19 82 GLY A O 1
ATOM 603 N N . GLY A 1 83 ? 14.462 10.372 -4.551 1.00 84.44 83 GLY A N 1
ATOM 604 C CA . GLY A 1 83 ? 15.151 9.985 -5.779 1.00 84.44 83 GLY A CA 1
ATOM 605 C C . GLY A 1 83 ? 14.192 9.665 -6.933 1.00 84.44 83 GLY A C 1
ATOM 606 O O . GLY A 1 83 ? 12.989 9.894 -6.859 1.00 84.44 83 GLY A O 1
ATOM 607 N N . THR A 1 84 ? 14.756 9.186 -8.049 1.00 84.75 84 THR A N 1
ATOM 608 C CA . THR A 1 84 ? 14.014 8.927 -9.306 1.00 84.75 84 THR A CA 1
ATOM 609 C C . THR A 1 84 ? 14.231 7.528 -9.885 1.00 84.75 84 THR A C 1
ATOM 611 O O . THR A 1 84 ? 13.767 7.234 -10.987 1.00 84.75 84 THR A O 1
ATOM 614 N N . GLN A 1 85 ? 14.988 6.680 -9.187 1.00 86.94 85 GLN A N 1
ATOM 615 C CA . GLN A 1 85 ? 15.320 5.320 -9.616 1.00 86.94 85 GLN A CA 1
ATOM 616 C C . GLN A 1 85 ? 14.491 4.316 -8.821 1.00 86.94 85 GLN A C 1
ATOM 618 O O . GLN A 1 85 ? 14.307 4.544 -7.631 1.00 86.94 85 GLN A O 1
ATOM 623 N N . PRO A 1 86 ? 14.028 3.212 -9.429 1.00 87.94 86 PRO A N 1
ATOM 624 C CA . PRO A 1 86 ? 13.223 2.239 -8.709 1.00 87.94 86 PRO A CA 1
ATOM 625 C C . PRO A 1 86 ? 14.023 1.611 -7.560 1.00 87.94 86 PRO A C 1
ATOM 627 O O . PRO A 1 86 ? 15.221 1.335 -7.678 1.00 87.94 86 PRO A O 1
ATOM 630 N N . LEU A 1 87 ? 13.339 1.382 -6.450 1.00 90.12 87 LEU A N 1
ATOM 631 C CA . LEU A 1 87 ? 13.856 0.806 -5.222 1.00 90.12 87 LEU A CA 1
ATOM 632 C C . LEU A 1 87 ? 13.831 -0.719 -5.302 1.00 90.12 87 LEU A C 1
ATOM 634 O O . LEU A 1 87 ? 12.947 -1.306 -5.920 1.00 90.12 87 LEU A O 1
ATOM 638 N N . ALA A 1 88 ? 14.805 -1.360 -4.654 1.00 90.50 88 ALA A N 1
ATOM 639 C CA . ALA A 1 88 ? 14.874 -2.818 -4.554 1.00 90.50 88 ALA A CA 1
ATOM 640 C C . ALA A 1 88 ? 14.033 -3.387 -3.397 1.00 90.50 88 ALA A C 1
ATOM 642 O O . ALA A 1 88 ? 13.667 -4.556 -3.454 1.00 90.50 88 ALA A O 1
ATOM 643 N N . ASN A 1 89 ? 13.754 -2.566 -2.376 1.00 91.88 89 ASN A N 1
ATOM 644 C CA . ASN A 1 89 ? 12.891 -2.889 -1.231 1.00 91.88 89 ASN A CA 1
ATOM 645 C C . ASN A 1 89 ? 11.849 -1.766 -1.043 1.00 91.88 89 ASN A C 1
ATOM 647 O O . ASN A 1 89 ? 11.940 -0.997 -0.085 1.00 91.88 89 ASN A O 1
ATOM 651 N N . PRO A 1 90 ? 10.971 -1.556 -2.032 1.00 95.44 90 PRO A N 1
ATOM 652 C CA . PRO A 1 90 ? 9.917 -0.544 -1.987 1.00 95.44 90 PRO A CA 1
ATOM 653 C C . PRO A 1 90 ? 8.844 -0.855 -0.936 1.00 95.44 90 PRO A C 1
ATOM 655 O O . PRO A 1 90 ? 8.582 -2.015 -0.605 1.00 95.44 90 PRO A O 1
ATOM 658 N N . VAL A 1 91 ? 8.209 0.211 -0.457 1.00 96.75 91 VAL A N 1
ATOM 659 C CA . VAL A 1 91 ? 7.090 0.202 0.484 1.00 96.75 91 VAL A CA 1
ATOM 660 C C . VAL A 1 91 ? 5.940 1.045 -0.050 1.00 96.75 91 VAL A C 1
ATOM 662 O O . VAL A 1 91 ? 6.171 2.148 -0.545 1.00 96.75 91 VAL A O 1
ATOM 665 N N . GLU A 1 92 ? 4.717 0.555 0.152 1.00 97.38 92 GLU A N 1
ATOM 666 C CA . GLU A 1 92 ? 3.526 1.403 0.201 1.00 97.38 92 GLU A CA 1
ATOM 667 C C . GLU A 1 92 ? 2.949 1.417 1.614 1.00 97.38 92 GLU A C 1
ATOM 669 O O . GLU A 1 92 ? 2.968 0.395 2.312 1.00 97.38 92 GLU A O 1
ATOM 674 N N . ASN A 1 93 ? 2.426 2.561 2.045 1.00 98.31 93 ASN A N 1
ATOM 675 C CA . ASN A 1 93 ? 1.923 2.738 3.400 1.00 98.31 93 ASN A CA 1
ATOM 676 C C . ASN A 1 93 ? 0.580 3.466 3.404 1.00 98.31 93 ASN A C 1
ATOM 678 O O . ASN A 1 93 ? 0.419 4.485 2.743 1.00 98.31 93 ASN A O 1
ATOM 682 N N . ALA A 1 94 ? -0.371 2.936 4.173 1.00 98.19 94 ALA A N 1
ATOM 683 C CA . ALA A 1 94 ? -1.622 3.596 4.507 1.00 98.19 94 ALA A CA 1
ATOM 684 C C . ALA A 1 94 ? -1.743 3.755 6.022 1.00 98.19 94 ALA A C 1
ATOM 686 O O . ALA A 1 94 ? -1.415 2.837 6.778 1.00 98.19 94 ALA A O 1
ATOM 687 N N . PHE A 1 95 ? -2.288 4.876 6.479 1.00 97.19 95 PHE A N 1
ATOM 688 C CA . PHE A 1 95 ? -2.471 5.138 7.904 1.00 97.19 95 PHE A CA 1
ATOM 689 C C . PHE A 1 95 ? -3.794 5.863 8.179 1.00 97.19 95 PHE A C 1
ATOM 691 O O . PHE A 1 95 ? -4.350 6.545 7.317 1.00 97.19 95 PHE A O 1
ATOM 698 N N . PHE A 1 96 ? -4.313 5.678 9.393 1.00 95.69 96 PHE A N 1
ATOM 699 C CA . PHE A 1 96 ? -5.576 6.243 9.869 1.00 95.69 96 PHE A CA 1
ATOM 700 C C . PHE A 1 96 ? -5.355 6.856 11.255 1.00 95.69 96 PHE A C 1
ATOM 702 O O . PHE A 1 96 ? -4.889 6.161 12.158 1.00 95.69 96 PHE A O 1
ATOM 709 N N . VAL A 1 97 ? -5.682 8.139 11.440 1.00 89.31 97 VAL A N 1
ATOM 710 C CA . VAL A 1 97 ? -5.432 8.882 12.694 1.00 89.31 97 VAL A CA 1
ATOM 711 C C . VAL A 1 97 ? -6.715 9.422 13.333 1.00 89.31 97 VAL A C 1
ATOM 713 O O . VAL A 1 97 ? -7.674 9.756 12.636 1.00 89.31 97 VAL A O 1
ATOM 716 N N . ASN A 1 98 ? -6.670 9.618 14.657 1.00 71.19 98 ASN A N 1
ATOM 717 C CA . ASN A 1 98 ? -7.605 10.419 15.461 1.00 71.19 98 ASN A CA 1
ATOM 718 C C . ASN A 1 98 ? -9.043 9.888 15.546 1.00 71.19 98 ASN A C 1
ATOM 720 O O . ASN A 1 98 ? -9.973 10.686 15.407 1.00 71.19 98 ASN A O 1
ATOM 724 N N . ASP A 1 99 ? -9.255 8.577 15.710 1.00 74.94 99 ASP A N 1
ATOM 725 C CA . ASP A 1 99 ? -10.606 7.973 15.668 1.00 74.94 99 ASP A CA 1
ATOM 726 C C . ASP A 1 99 ? -11.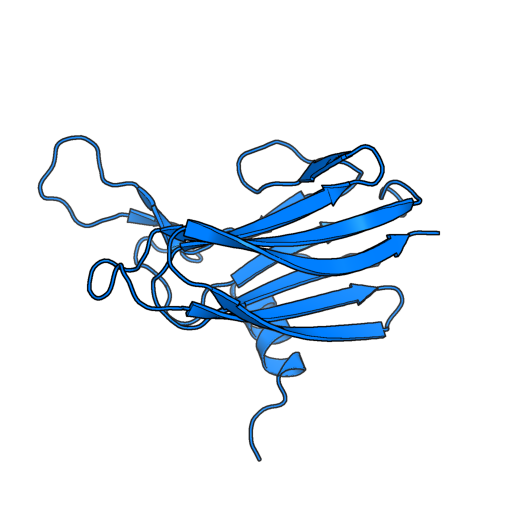416 8.373 14.405 1.00 74.94 99 ASP A C 1
ATOM 728 O O . ASP A 1 99 ? -12.639 8.230 14.349 1.00 74.94 99 ASP A O 1
ATOM 732 N N . GLY A 1 100 ? -10.746 8.910 13.375 1.00 80.62 100 GLY A N 1
ATOM 733 C CA . GLY A 1 100 ? -11.371 9.467 12.175 1.00 80.62 100 GLY A CA 1
ATOM 734 C C . GLY A 1 100 ? -11.719 8.402 11.144 1.00 80.62 100 GLY A C 1
ATOM 735 O O . GLY A 1 100 ? -12.413 8.688 10.165 1.00 80.62 100 GLY A O 1
ATOM 736 N N . ALA A 1 101 ? -11.236 7.178 11.359 1.00 91.38 101 ALA A N 1
ATOM 737 C CA . ALA A 1 101 ? -11.521 6.043 10.511 1.00 91.38 101 ALA A CA 1
ATOM 738 C C . ALA A 1 101 ? -12.998 5.652 10.606 1.00 91.38 101 ALA A C 1
ATOM 740 O O . ALA A 1 101 ? -13.590 5.576 11.685 1.00 91.38 101 ALA A O 1
ATOM 741 N N . GLN A 1 102 ? -13.602 5.384 9.455 1.00 94.19 102 GLN A N 1
ATOM 742 C CA . GLN A 1 102 ? -14.968 4.888 9.401 1.00 94.19 102 GLN A CA 1
ATOM 743 C C . GLN A 1 102 ? -15.079 3.537 10.126 1.00 94.19 102 GLN A C 1
ATOM 745 O O . GLN A 1 102 ? -14.337 2.604 9.852 1.00 94.19 102 GLN A O 1
ATOM 750 N N . ARG A 1 103 ? -16.060 3.384 11.016 1.00 94.75 103 ARG A N 1
ATOM 751 C CA . ARG A 1 103 ? -16.331 2.083 11.644 1.00 94.75 103 ARG A CA 1
ATOM 752 C C . ARG A 1 103 ? -16.843 1.071 10.620 1.00 94.75 103 ARG A C 1
ATOM 754 O O . ARG A 1 103 ? -17.652 1.410 9.752 1.00 94.75 103 ARG A O 1
ATOM 761 N N . GLY A 1 104 ? -16.409 -0.176 10.752 1.00 96.81 104 GLY A N 1
ATOM 762 C CA . GLY A 1 104 ? -16.828 -1.293 9.913 1.00 96.81 104 GLY A CA 1
ATOM 763 C C . GLY A 1 104 ? -15.669 -2.125 9.374 1.00 96.81 104 GLY A C 1
ATOM 764 O O . GLY A 1 104 ? -14.522 -1.991 9.800 1.00 96.81 104 GLY A O 1
ATOM 765 N N . ALA A 1 105 ? -16.002 -3.023 8.447 1.00 98.06 105 ALA A N 1
ATOM 766 C CA . ALA A 1 105 ? -15.063 -3.972 7.866 1.00 98.06 105 ALA A CA 1
ATOM 767 C C . ALA A 1 105 ? -14.328 -3.372 6.663 1.00 98.06 105 ALA A C 1
ATOM 769 O O . ALA A 1 105 ? -14.947 -2.869 5.725 1.00 98.06 105 ALA A O 1
ATOM 770 N N . TYR A 1 106 ? -13.010 -3.498 6.677 1.00 98.44 106 TYR A N 1
ATOM 771 C CA . TYR A 1 106 ? -12.103 -3.083 5.620 1.00 98.44 106 TYR A CA 1
ATOM 772 C C . TYR A 1 106 ? -11.494 -4.299 4.934 1.00 98.44 106 TYR A C 1
ATOM 774 O O . TYR A 1 106 ? -11.270 -5.335 5.564 1.00 98.44 106 TYR A O 1
ATOM 782 N N . LYS A 1 107 ? -11.148 -4.154 3.652 1.00 98.69 107 LYS A N 1
ATOM 783 C CA . LYS A 1 107 ? -10.364 -5.161 2.918 1.00 98.69 107 LYS A CA 1
ATOM 784 C C . LYS A 1 107 ? -9.075 -4.554 2.413 1.00 98.69 107 LYS A C 1
ATOM 786 O O . LYS A 1 107 ? -9.101 -3.486 1.810 1.00 98.69 107 LYS A O 1
ATOM 791 N N . VAL A 1 108 ? -7.970 -5.262 2.586 1.00 98.75 108 VAL A N 1
ATOM 792 C CA . VAL A 1 108 ? -6.675 -4.842 2.058 1.00 98.75 108 VAL A CA 1
ATOM 793 C C . VAL A 1 108 ? -6.354 -5.671 0.827 1.00 98.75 108 VAL A C 1
ATOM 795 O O . VAL A 1 108 ? -6.303 -6.902 0.886 1.00 98.75 108 VAL A O 1
ATOM 798 N N . GLN A 1 109 ? -6.162 -4.990 -0.295 1.00 98.75 109 GLN A N 1
ATOM 799 C CA . GLN A 1 109 ? -5.817 -5.589 -1.573 1.00 98.75 109 GLN A CA 1
ATOM 800 C C . GLN A 1 109 ? -4.415 -5.172 -1.991 1.00 98.75 109 GLN A C 1
ATOM 802 O O . GLN A 1 109 ? -4.007 -4.038 -1.752 1.00 98.75 109 GLN A O 1
ATOM 807 N N . VAL A 1 110 ? -3.719 -6.087 -2.655 1.00 98.56 110 VAL A N 1
ATOM 808 C CA . VAL A 1 110 ? -2.451 -5.803 -3.329 1.00 98.56 110 VAL A CA 1
ATOM 809 C C . VAL A 1 110 ? -2.622 -6.152 -4.795 1.00 98.56 110 VAL A C 1
ATOM 811 O O . VAL A 1 110 ? -3.191 -7.200 -5.124 1.00 98.56 110 VAL A O 1
ATOM 814 N N . ARG A 1 111 ? -2.149 -5.269 -5.670 1.00 97.94 111 ARG A N 1
ATOM 815 C CA . ARG A 1 111 ? -2.162 -5.459 -7.116 1.00 97.94 111 ARG A CA 1
ATOM 816 C C . ARG A 1 111 ? -0.751 -5.368 -7.666 1.00 97.94 111 ARG A C 1
ATOM 818 O O . ARG A 1 111 ? -0.006 -4.474 -7.305 1.00 97.94 111 ARG A O 1
ATOM 825 N N . HIS A 1 112 ? -0.413 -6.235 -8.608 1.00 96.50 112 HIS A N 1
ATOM 826 C CA . HIS A 1 112 ? 0.771 -6.050 -9.435 1.00 96.50 112 HIS A CA 1
ATOM 827 C C . HIS A 1 112 ? 0.415 -5.136 -10.613 1.00 96.50 112 HIS A C 1
ATOM 829 O O . HIS A 1 112 ? -0.203 -5.577 -11.585 1.00 96.50 112 HIS A O 1
ATOM 835 N N . TYR A 1 113 ? 0.755 -3.849 -10.499 1.00 94.12 113 TYR A N 1
ATOM 836 C CA . TYR A 1 113 ? 0.397 -2.820 -11.477 1.00 94.12 113 TYR A CA 1
ATOM 837 C C . TYR A 1 113 ? 1.250 -2.907 -12.740 1.00 94.12 113 TYR A C 1
ATOM 839 O O . TYR A 1 113 ? 0.716 -2.974 -13.852 1.00 94.12 113 TYR A O 1
ATOM 847 N N . ALA A 1 114 ? 2.574 -2.929 -12.570 1.00 91.50 114 ALA A N 1
ATOM 848 C CA . ALA A 1 114 ? 3.524 -3.008 -13.669 1.00 91.50 114 ALA A CA 1
ATOM 849 C C . ALA A 1 114 ? 4.783 -3.788 -13.280 1.00 91.50 114 ALA A C 1
ATOM 851 O O . ALA A 1 114 ? 5.402 -3.549 -12.247 1.00 91.50 114 ALA A O 1
ATOM 852 N N . GLY A 1 115 ? 5.209 -4.693 -14.157 1.00 88.25 115 GLY A N 1
ATOM 853 C CA . GLY A 1 115 ? 6.444 -5.442 -13.957 1.00 88.25 115 GLY A CA 1
ATOM 854 C C . GLY A 1 115 ? 7.705 -4.598 -14.165 1.00 88.25 115 GLY A C 1
ATOM 855 O O . GLY A 1 115 ? 7.740 -3.660 -14.968 1.00 88.25 115 GLY A O 1
ATOM 856 N N . ALA A 1 116 ? 8.783 -4.977 -13.480 1.00 86.06 116 ALA A N 1
ATOM 857 C CA . ALA A 1 116 ? 10.103 -4.385 -13.658 1.00 86.06 116 ALA A CA 1
ATOM 858 C C . ALA A 1 116 ? 10.586 -4.464 -15.120 1.00 86.06 116 ALA A C 1
ATOM 860 O O . ALA A 1 116 ? 10.415 -5.474 -15.797 1.00 86.06 116 ALA A O 1
ATOM 861 N N . ARG A 1 117 ? 11.324 -3.449 -15.598 1.00 83.88 117 ARG A N 1
ATOM 862 C CA . ARG A 1 117 ? 11.832 -3.401 -16.992 1.00 83.88 117 ARG A CA 1
ATOM 863 C C . ARG A 1 117 ? 12.597 -4.647 -17.444 1.00 83.88 117 ARG A C 1
ATOM 865 O O . ARG A 1 117 ? 12.526 -5.010 -18.612 1.00 83.88 117 ARG A O 1
ATOM 872 N N . ARG A 1 118 ? 13.406 -5.227 -16.554 1.00 84.44 118 ARG A N 1
ATOM 873 C CA . ARG A 1 118 ? 14.261 -6.381 -16.879 1.00 84.44 118 ARG A CA 1
ATOM 874 C C . ARG A 1 118 ? 13.513 -7.706 -16.818 1.00 84.44 118 ARG A C 1
ATOM 876 O O . ARG A 1 118 ? 13.953 -8.650 -17.460 1.00 84.44 118 ARG A O 1
ATOM 883 N N . ASP A 1 119 ? 12.429 -7.758 -16.056 1.00 84.19 119 ASP A N 1
ATOM 884 C CA . ASP A 1 119 ? 11.648 -8.970 -15.854 1.00 84.19 119 ASP A CA 1
ATOM 885 C C . ASP A 1 119 ? 10.166 -8.618 -15.657 1.00 84.19 119 ASP A C 1
ATOM 887 O O . ASP A 1 119 ? 9.641 -8.651 -14.542 1.00 84.19 119 ASP A O 1
ATOM 891 N N . PRO A 1 120 ? 9.484 -8.199 -16.735 1.00 83.38 120 PRO A N 1
ATOM 892 C CA . PRO A 1 120 ? 8.133 -7.669 -16.629 1.00 83.38 120 PRO A CA 1
ATOM 893 C C . PRO A 1 120 ? 7.091 -8.746 -16.309 1.00 83.38 120 PRO A C 1
ATOM 895 O O . PRO A 1 120 ? 5.958 -8.402 -15.999 1.00 83.38 120 PRO A O 1
ATOM 898 N N . ALA A 1 121 ? 7.428 -10.033 -16.418 1.00 85.75 121 ALA A N 1
ATOM 899 C CA . ALA A 1 121 ? 6.492 -11.139 -16.217 1.00 85.75 121 ALA A CA 1
ATOM 900 C C . ALA A 1 121 ? 6.681 -11.867 -14.877 1.00 85.75 121 ALA A C 1
ATOM 902 O O . ALA A 1 121 ? 5.842 -12.699 -14.530 1.00 85.75 121 ALA A O 1
ATOM 903 N N . ALA A 1 122 ? 7.757 -11.582 -14.134 1.00 89.06 122 ALA A N 1
ATOM 904 C CA . ALA A 1 122 ? 8.025 -12.239 -12.863 1.00 89.06 122 ALA A CA 1
ATOM 905 C C . ALA A 1 122 ? 6.890 -12.050 -11.859 1.00 89.06 122 ALA A C 1
ATOM 907 O O . ALA A 1 122 ? 6.349 -10.956 -11.698 1.00 89.06 122 ALA A O 1
ATOM 908 N N . ALA A 1 123 ? 6.580 -13.124 -11.136 1.00 93.31 123 ALA A N 1
ATOM 909 C CA . ALA A 1 123 ? 5.760 -13.015 -9.945 1.00 93.31 123 ALA A CA 1
ATOM 910 C C . ALA A 1 123 ? 6.549 -12.308 -8.834 1.00 93.31 123 ALA A C 1
ATOM 912 O O . ALA A 1 123 ? 7.742 -12.570 -8.653 1.00 93.31 123 ALA A O 1
ATOM 913 N N . VAL A 1 124 ? 5.887 -11.424 -8.092 1.00 94.69 124 VAL A N 1
ATOM 914 C CA . VAL A 1 124 ? 6.532 -10.576 -7.084 1.00 94.69 124 VAL A CA 1
ATOM 915 C C . VAL A 1 124 ? 6.089 -11.013 -5.689 1.00 94.69 124 VAL A C 1
ATOM 917 O O . VAL A 1 124 ? 4.913 -10.842 -5.359 1.00 94.69 124 VAL A O 1
ATOM 920 N N . PRO A 1 125 ? 6.992 -11.568 -4.858 1.00 95.50 125 PRO A N 1
ATOM 921 C CA . PRO A 1 125 ? 6.680 -11.876 -3.472 1.00 95.50 125 PRO A CA 1
ATOM 922 C C . PRO A 1 125 ? 6.584 -10.595 -2.638 1.00 95.50 125 PRO A C 1
ATOM 924 O O . PRO A 1 125 ? 7.398 -9.682 -2.787 1.00 95.50 125 PRO A O 1
ATOM 927 N N . PHE A 1 126 ? 5.630 -10.563 -1.712 1.00 96.69 126 PHE A N 1
ATOM 928 C CA . PHE A 1 126 ? 5.392 -9.422 -0.831 1.00 96.69 126 PHE A CA 1
ATOM 929 C C . PHE A 1 126 ? 5.093 -9.855 0.612 1.00 96.69 126 PHE A C 1
ATOM 931 O O . PHE A 1 126 ? 4.726 -11.003 0.892 1.00 96.69 126 PHE A O 1
ATOM 938 N N . ALA A 1 127 ? 5.241 -8.907 1.532 1.00 97.62 127 ALA A N 1
ATOM 939 C CA . ALA A 1 127 ? 4.747 -8.962 2.898 1.00 97.62 127 ALA A CA 1
ATOM 940 C C . ALA A 1 127 ? 3.837 -7.755 3.150 1.00 97.62 127 ALA A C 1
ATOM 942 O O . ALA A 1 127 ? 4.161 -6.639 2.759 1.00 97.62 127 ALA A O 1
ATOM 943 N N . LEU A 1 128 ? 2.708 -7.983 3.810 1.00 98.31 128 LEU A N 1
ATOM 944 C CA . LEU A 1 128 ? 1.751 -6.957 4.195 1.00 98.31 128 LEU A CA 1
ATOM 945 C C . LEU A 1 128 ? 1.544 -7.016 5.705 1.00 98.31 128 LEU A C 1
ATOM 947 O O . LEU A 1 128 ? 1.217 -8.074 6.240 1.00 98.31 128 LEU A O 1
ATOM 951 N N . GLN A 1 129 ? 1.743 -5.896 6.386 1.00 98.25 129 GLN A N 1
ATOM 952 C CA . GLN A 1 129 ? 1.498 -5.744 7.812 1.00 98.25 129 GLN A CA 1
ATOM 953 C C . GLN A 1 129 ? 0.253 -4.891 8.034 1.00 98.25 129 GLN A C 1
ATOM 955 O O . GLN A 1 129 ? 0.126 -3.829 7.435 1.00 98.25 129 GLN A O 1
ATOM 960 N N . VAL A 1 130 ? -0.620 -5.321 8.944 1.00 97.94 130 VAL A N 1
ATOM 961 C CA . VAL A 1 130 ? -1.654 -4.470 9.543 1.00 97.94 130 VAL A CA 1
ATOM 962 C C . VAL A 1 130 ? -1.347 -4.326 11.028 1.00 97.94 130 VAL A C 1
ATOM 964 O O . VAL A 1 130 ? -1.246 -5.328 11.741 1.00 97.94 130 VAL A O 1
ATOM 967 N N . ARG A 1 131 ? -1.194 -3.084 11.487 1.00 96.25 131 ARG A N 1
ATOM 968 C CA . ARG A 1 131 ? -1.065 -2.712 12.898 1.00 96.25 131 ARG A CA 1
ATOM 969 C C . ARG A 1 131 ? -2.359 -2.052 13.355 1.00 96.25 131 ARG A C 1
ATOM 971 O O . ARG A 1 131 ? -2.799 -1.108 12.711 1.00 96.25 131 ARG A O 1
ATOM 978 N N . GLN A 1 132 ? -2.946 -2.540 14.444 1.00 94.25 132 GLN A N 1
ATOM 979 C CA . GLN A 1 132 ? -4.179 -2.004 15.029 1.00 94.25 132 GLN A CA 1
ATOM 980 C C . GLN A 1 132 ? -4.205 -2.272 16.536 1.00 94.25 132 GLN A C 1
ATOM 982 O O . GLN A 1 132 ? -4.005 -3.406 16.963 1.00 94.25 132 GLN A O 1
ATOM 987 N N . GLY A 1 133 ? -4.463 -1.244 17.352 1.00 85.56 133 GLY A N 1
ATOM 988 C CA . GLY A 1 133 ? -4.665 -1.417 18.800 1.00 85.56 133 GLY A CA 1
ATOM 989 C C . GLY A 1 133 ? -3.478 -2.052 19.543 1.00 85.56 133 GLY A C 1
ATOM 990 O O . GLY A 1 133 ? -3.671 -2.768 20.520 1.00 85.56 133 GLY A O 1
ATOM 991 N N . GLY A 1 134 ? -2.250 -1.837 19.058 1.00 84.88 134 GLY A N 1
ATOM 992 C CA . GLY A 1 134 ? -1.031 -2.453 19.598 1.00 84.88 134 GLY A CA 1
ATOM 993 C C . GLY A 1 134 ? -0.749 -3.874 19.096 1.00 84.88 134 GLY A C 1
ATOM 994 O O . GLY A 1 134 ? 0.348 -4.382 19.322 1.00 84.88 134 GLY A O 1
ATOM 995 N N . GLU A 1 135 ? -1.678 -4.499 18.370 1.00 90.88 135 GLU A N 1
ATOM 996 C CA . G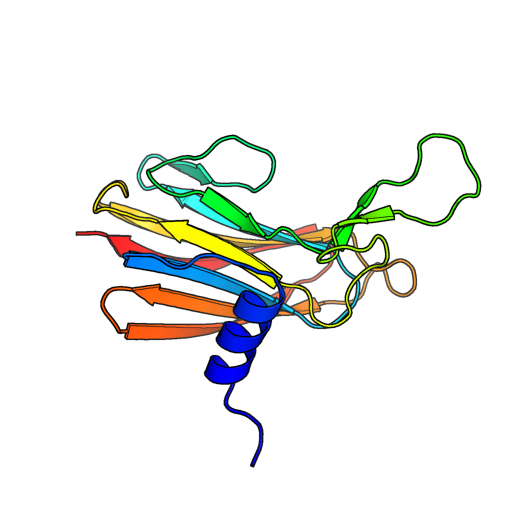LU A 1 135 ? -1.434 -5.761 17.673 1.00 90.88 135 GLU A CA 1
ATOM 997 C C . GLU A 1 135 ? -0.846 -5.520 16.281 1.00 90.88 135 GLU A C 1
ATOM 999 O O . GLU A 1 135 ? -1.147 -4.528 15.616 1.00 90.88 135 GLU A O 1
ATOM 1004 N N . SER A 1 136 ? -0.022 -6.462 15.822 1.00 93.06 136 SER A N 1
ATOM 1005 C CA . SER A 1 136 ? 0.537 -6.481 14.471 1.00 93.06 136 SER A CA 1
ATOM 1006 C C . SER A 1 136 ? 0.340 -7.855 13.847 1.00 93.06 136 SER A C 1
ATOM 1008 O O . SER A 1 136 ? 0.666 -8.879 14.454 1.00 93.06 136 SER A O 1
ATOM 1010 N N . ARG A 1 137 ? -0.192 -7.890 12.624 1.00 94.69 137 ARG A N 1
ATOM 1011 C CA . ARG A 1 137 ? -0.399 -9.118 11.848 1.00 94.69 137 ARG A CA 1
ATOM 1012 C C . ARG A 1 137 ? 0.296 -8.971 10.506 1.00 94.69 137 ARG A C 1
ATOM 1014 O O . ARG A 1 137 ? 0.019 -8.024 9.780 1.00 94.69 137 ARG A O 1
ATOM 1021 N N . VAL A 1 138 ? 1.163 -9.923 10.172 1.00 96.50 138 VAL A N 1
ATOM 1022 C CA . VAL A 1 138 ? 1.862 -9.967 8.881 1.00 96.50 138 VAL A CA 1
ATOM 1023 C C . VAL A 1 138 ? 1.306 -11.109 8.041 1.00 96.50 138 VAL A C 1
ATOM 1025 O O . VAL A 1 138 ? 1.206 -12.242 8.513 1.00 96.50 138 VAL A O 1
ATOM 1028 N N . GLN A 1 139 ? 0.959 -10.819 6.794 1.00 96.75 139 GLN A N 1
ATOM 1029 C CA . GLN A 1 139 ? 0.611 -11.797 5.769 1.00 96.75 139 GLN A CA 1
ATOM 1030 C C . GLN A 1 139 ? 1.640 -11.727 4.643 1.00 96.75 139 GLN A C 1
ATOM 1032 O O . GLN A 1 139 ? 2.218 -10.678 4.374 1.00 96.75 139 GLN A O 1
ATOM 1037 N N . ARG A 1 140 ? 1.889 -12.855 3.982 1.00 95.44 140 ARG A N 1
ATOM 1038 C CA . ARG A 1 140 ? 2.811 -12.943 2.846 1.00 95.44 140 ARG A CA 1
ATOM 1039 C C . ARG A 1 140 ? 2.089 -13.528 1.648 1.00 95.44 140 ARG A C 1
ATOM 1041 O O . ARG A 1 140 ? 1.203 -14.363 1.812 1.00 95.44 140 ARG A O 1
ATOM 1048 N N . GLY A 1 141 ? 2.508 -13.122 0.460 1.00 94.75 141 GLY A N 1
ATOM 1049 C CA . GLY A 1 141 ? 1.962 -13.626 -0.792 1.00 94.75 141 GLY A CA 1
ATOM 1050 C C . GLY A 1 141 ? 2.923 -13.414 -1.951 1.00 94.75 141 GLY A C 1
ATOM 1051 O O . GLY A 1 141 ? 4.066 -12.998 -1.763 1.00 94.75 141 GLY A O 1
ATOM 1052 N N . SER A 1 142 ? 2.453 -13.729 -3.151 1.00 95.31 142 SER A N 1
ATOM 1053 C CA . SER A 1 142 ? 3.134 -13.431 -4.407 1.00 95.31 142 SER A CA 1
ATOM 1054 C C . SER A 1 142 ? 2.087 -13.157 -5.480 1.00 95.31 142 SER A C 1
ATOM 1056 O O . SER A 1 142 ? 1.032 -13.787 -5.445 1.00 95.31 142 SER A O 1
ATOM 1058 N N . LEU A 1 143 ? 2.365 -12.228 -6.395 1.00 94.81 143 LEU A N 1
ATOM 1059 C CA . LEU A 1 143 ? 1.440 -11.829 -7.462 1.00 94.81 143 LEU A CA 1
ATOM 1060 C C . LEU A 1 143 ? 2.064 -11.981 -8.838 1.00 94.81 143 LEU A C 1
ATOM 1062 O O . LEU A 1 143 ? 3.145 -11.441 -9.091 1.00 94.81 143 LEU A O 1
ATOM 1066 N N . ALA A 1 144 ? 1.350 -12.627 -9.754 1.00 95.00 144 ALA A N 1
ATOM 1067 C CA . ALA A 1 144 ? 1.657 -12.548 -11.177 1.00 95.00 144 ALA A CA 1
ATOM 1068 C C . ALA A 1 144 ? 1.357 -11.140 -11.730 1.00 95.00 144 ALA A C 1
ATOM 1070 O O . ALA A 1 144 ? 0.593 -10.375 -11.143 1.00 95.00 144 ALA A O 1
ATOM 1071 N N . ASN A 1 145 ? 1.962 -10.776 -12.866 1.00 92.38 145 ASN A N 1
ATOM 1072 C CA . ASN A 1 145 ? 1.709 -9.476 -13.500 1.00 92.38 145 ASN A CA 1
ATOM 1073 C C . ASN A 1 145 ? 0.212 -9.293 -13.820 1.00 92.38 145 ASN A C 1
ATOM 1075 O O . ASN A 1 145 ? -0.402 -10.151 -14.456 1.00 92.38 145 ASN A O 1
ATOM 1079 N N . GLY A 1 146 ? -0.358 -8.172 -13.369 1.00 93.38 146 GLY A N 1
ATOM 1080 C CA . GLY A 1 146 ? -1.762 -7.810 -13.546 1.00 93.38 146 GLY A CA 1
ATOM 1081 C C . GLY A 1 146 ? -2.715 -8.423 -12.518 1.00 93.38 146 GLY A C 1
ATOM 1082 O O . GLY A 1 146 ? -3.903 -8.098 -12.540 1.00 93.38 146 GLY A O 1
ATOM 1083 N N . GLU A 1 147 ? -2.229 -9.286 -11.625 1.00 97.44 147 GLU A N 1
ATOM 1084 C CA . GLU A 1 147 ? -3.042 -9.915 -10.586 1.00 97.44 147 GLU A CA 1
ATOM 1085 C C . GLU A 1 147 ? -3.378 -8.932 -9.456 1.00 97.44 147 GLU A C 1
ATOM 1087 O O . GLU A 1 147 ? -2.551 -8.108 -9.065 1.00 97.44 147 GLU A O 1
ATOM 1092 N N . THR A 1 148 ? -4.587 -9.064 -8.904 1.00 98.25 148 THR A N 1
ATOM 1093 C CA . THR A 1 148 ? -5.031 -8.389 -7.680 1.00 98.25 148 THR A CA 1
ATOM 1094 C C . THR A 1 148 ? -5.566 -9.434 -6.713 1.00 98.25 148 THR A C 1
ATOM 1096 O O . THR A 1 148 ? -6.428 -10.228 -7.094 1.00 98.25 148 THR A O 1
ATOM 1099 N N . VAL A 1 149 ? -5.134 -9.395 -5.453 1.00 98.12 149 VAL A N 1
ATOM 1100 C CA . VAL A 1 149 ? -5.647 -10.289 -4.403 1.00 98.12 149 VAL A CA 1
ATOM 1101 C C . VAL A 1 149 ? -6.114 -9.485 -3.202 1.00 98.12 149 VAL A C 1
ATOM 1103 O O . VAL A 1 149 ? -5.496 -8.488 -2.836 1.00 98.12 149 VAL A O 1
ATOM 1106 N N . THR A 1 150 ? -7.184 -9.940 -2.550 1.00 98.56 150 THR A N 1
ATOM 1107 C CA . THR A 1 150 ? -7.480 -9.525 -1.175 1.00 98.56 150 THR A CA 1
ATOM 1108 C C . THR A 1 150 ? -6.589 -10.333 -0.242 1.00 98.56 150 THR A C 1
ATOM 1110 O O . THR A 1 150 ? -6.685 -11.557 -0.207 1.00 98.56 150 THR A O 1
ATOM 1113 N N . VAL A 1 151 ? -5.714 -9.650 0.491 1.00 98.31 151 VAL A N 1
ATOM 1114 C CA . VAL A 1 151 ? -4.722 -10.278 1.373 1.00 98.31 151 VAL A CA 1
ATOM 1115 C C . VAL A 1 151 ? -5.304 -10.535 2.755 1.00 98.31 151 VAL A C 1
ATOM 1117 O O . VAL A 1 151 ? -5.084 -11.593 3.341 1.00 98.31 151 VAL A O 1
ATOM 1120 N N . THR A 1 152 ? -6.023 -9.552 3.289 1.00 98.12 152 THR A N 1
ATOM 1121 C CA . THR A 1 152 ? -6.563 -9.601 4.645 1.00 98.12 152 THR A CA 1
ATOM 1122 C C . THR A 1 152 ? -7.755 -8.662 4.789 1.00 98.12 152 THR A C 1
ATOM 1124 O O . THR A 1 152 ? -8.007 -7.806 3.936 1.00 98.12 152 THR A O 1
ATOM 1127 N N . GLU A 1 153 ? -8.477 -8.825 5.888 1.00 97.94 153 GLU A N 1
ATOM 1128 C CA . GLU A 1 153 ? -9.562 -7.954 6.318 1.00 97.94 153 GLU A CA 1
ATOM 1129 C C . GLU A 1 153 ? -9.310 -7.545 7.775 1.00 97.94 153 GLU A C 1
ATOM 1131 O O . GLU A 1 153 ? -8.721 -8.300 8.556 1.00 97.94 153 GLU A O 1
ATOM 1136 N N . PHE A 1 154 ? -9.742 -6.345 8.146 1.00 96.19 154 PHE A N 1
ATOM 1137 C CA . PHE A 1 154 ? -9.739 -5.884 9.533 1.00 96.19 154 PHE A CA 1
ATOM 1138 C C . PHE A 1 154 ? -11.002 -5.070 9.804 1.00 96.19 154 PHE A C 1
ATOM 1140 O O . PHE A 1 154 ? -11.625 -4.557 8.875 1.00 96.19 154 PHE A O 1
ATOM 1147 N N . THR A 1 155 ? -11.380 -4.950 11.072 1.00 96.00 155 THR A N 1
ATOM 1148 C CA . THR A 1 155 ? -12.574 -4.207 11.484 1.00 96.00 155 THR A CA 1
ATOM 1149 C C . THR A 1 155 ? -12.172 -3.098 12.433 1.00 96.00 155 THR A C 1
ATOM 1151 O O . THR A 1 155 ? -11.379 -3.326 13.346 1.00 96.00 155 THR A O 1
ATOM 1154 N N . ILE A 1 156 ? -12.719 -1.906 12.223 1.00 93.69 156 ILE A N 1
ATOM 1155 C CA . ILE A 1 156 ? -12.655 -0.806 13.187 1.00 93.69 156 ILE A CA 1
ATOM 1156 C C . ILE A 1 156 ? -14.015 -0.729 13.881 1.00 93.69 156 ILE A C 1
ATOM 1158 O O . ILE A 1 156 ? -15.036 -0.593 13.204 1.00 93.69 156 ILE A O 1
ATOM 1162 N N . GLU A 1 157 ? -14.015 -0.856 15.208 1.00 89.69 157 GLU A N 1
ATOM 1163 C CA . GLU A 1 157 ? -15.222 -0.947 16.047 1.00 89.69 157 GLU A CA 1
ATOM 1164 C C . GLU A 1 157 ? -15.798 0.410 16.458 1.00 89.69 157 GLU A C 1
ATOM 1166 O O . GLU A 1 157 ? -15.043 1.352 16.789 1.00 89.69 157 GLU A O 1
#

Radius of gyration: 15.39 Å; chains: 1; bounding box: 38×28×46 Å